Protein AF-E9HSX7-F1 (afdb_monomer_lite)

Secondary structure (DSSP, 8-state):
--PPPP-PPP-TTS-GGGHHHHHHHHHHHHHHHHHHTTTT-S---SHHHHHHHHHHHHHHHHHHH-HHHHHHHHHHHHGGG-TT-----

Organism: Daphnia pulex (NCBI:txid6669)

Radius of gyration: 16.91 Å; chains: 1; bounding box: 60×23×41 Å

pLDDT: mean 74.0, std 15.73, range [39.09, 92.69]

Foldseek 3Di:
DPDQDDAAAQDCPDDVVCNVVSVVVSVVVLVVSCVVVCLVDDDPVDPVSVVVSVVVSVVVCDVRNDDVVVVVVCVVVVCVVVPPPPPDD

Structure (mmCIF, N/CA/C/O backbone):
data_AF-E9HSX7-F1
#
_entry.id   AF-E9HSX7-F1
#
loop_
_atom_site.group_PDB
_atom_site.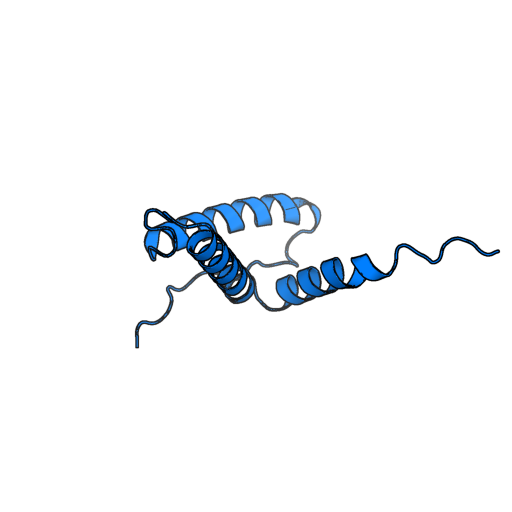id
_atom_site.type_symbol
_atom_site.label_atom_id
_atom_site.label_alt_id
_atom_site.label_comp_id
_atom_site.label_asym_id
_atom_site.label_entity_id
_atom_site.label_seq_id
_atom_site.pdbx_PDB_ins_code
_atom_site.Cartn_x
_atom_site.Cartn_y
_atom_site.Cartn_z
_atom_site.occupancy
_atom_site.B_iso_or_equiv
_atom_site.auth_seq_id
_atom_site.auth_comp_id
_atom_site.auth_asym_id
_atom_site.auth_atom_id
_atom_site.pdbx_PDB_model_num
ATOM 1 N N . MET A 1 1 ? -21.796 -7.467 9.142 1.00 39.09 1 MET A N 1
ATOM 2 C CA . MET A 1 1 ? -20.406 -7.709 8.713 1.00 39.09 1 MET A CA 1
ATOM 3 C C . MET A 1 1 ? -19.997 -6.457 7.969 1.00 39.09 1 MET A C 1
ATOM 5 O O . MET A 1 1 ? -20.343 -6.335 6.801 1.00 39.09 1 MET A O 1
ATOM 9 N N . ASP A 1 2 ? -19.412 -5.485 8.662 1.00 56.62 2 ASP A N 1
ATOM 10 C CA . ASP A 1 2 ? -18.974 -4.242 8.027 1.00 56.62 2 ASP A CA 1
ATOM 11 C C . ASP A 1 2 ? -17.770 -4.566 7.143 1.00 56.62 2 ASP A C 1
ATOM 13 O O . ASP A 1 2 ? -16.665 -4.808 7.627 1.00 56.62 2 ASP A O 1
ATOM 17 N N . SER A 1 3 ? -18.014 -4.691 5.841 1.00 71.56 3 SER A N 1
ATOM 18 C CA . SER A 1 3 ? -16.962 -4.907 4.858 1.00 71.56 3 SER A CA 1
ATOM 19 C C . SER A 1 3 ? -16.093 -3.659 4.787 1.00 71.56 3 SER A C 1
ATOM 21 O O . SER A 1 3 ? -16.613 -2.550 4.636 1.00 71.56 3 SER A O 1
ATOM 23 N N . LEU A 1 4 ? -14.778 -3.847 4.873 1.00 77.25 4 LEU A N 1
ATOM 24 C CA . LEU A 1 4 ? -13.816 -2.783 4.624 1.00 77.25 4 LEU A CA 1
ATOM 25 C C . LEU A 1 4 ? -14.078 -2.138 3.249 1.00 77.25 4 LEU A C 1
ATOM 27 O O . LEU A 1 4 ? -14.436 -2.853 2.305 1.00 77.25 4 LEU A O 1
ATOM 31 N N . PRO A 1 5 ? -13.932 -0.806 3.116 1.00 83.88 5 PRO A N 1
ATOM 32 C CA . PRO A 1 5 ? -14.115 -0.143 1.834 1.00 83.88 5 PRO A CA 1
ATOM 33 C C . PRO A 1 5 ? -13.166 -0.700 0.776 1.00 83.88 5 PRO A C 1
ATOM 35 O O . PRO A 1 5 ? -12.013 -1.022 1.059 1.00 83.88 5 PRO A O 1
ATOM 38 N N . GLN A 1 6 ? -13.640 -0.774 -0.464 1.00 83.31 6 GLN A N 1
ATOM 39 C CA . GLN A 1 6 ? -12.791 -1.180 -1.573 1.00 83.31 6 GLN A CA 1
ATOM 40 C C . GLN A 1 6 ? -11.700 -0.126 -1.809 1.00 83.31 6 GLN A C 1
ATOM 42 O O . GLN A 1 6 ? -11.993 1.055 -2.005 1.00 83.31 6 GLN A O 1
ATOM 47 N N . PHE A 1 7 ? -10.443 -0.564 -1.817 1.00 86.69 7 PHE A N 1
ATOM 48 C CA . PHE A 1 7 ? -9.278 0.276 -2.059 1.00 86.69 7 PHE A CA 1
ATOM 49 C C . PHE A 1 7 ? -8.272 -0.486 -2.921 1.00 86.69 7 PHE A C 1
ATOM 51 O O . PHE A 1 7 ? -8.009 -1.662 -2.678 1.00 86.69 7 PHE A O 1
ATOM 58 N N . ASP A 1 8 ? -7.750 0.170 -3.956 1.00 87.81 8 ASP A N 1
ATOM 59 C CA . ASP A 1 8 ? -6.877 -0.488 -4.926 1.00 87.81 8 ASP A CA 1
ATOM 60 C C . ASP A 1 8 ? -5.504 -0.788 -4.323 1.00 87.81 8 ASP A C 1
ATOM 62 O O . ASP A 1 8 ? -4.865 0.097 -3.749 1.00 87.81 8 ASP A O 1
ATOM 66 N N . GLN A 1 9 ? -5.011 -2.002 -4.558 1.00 89.19 9 GLN A N 1
ATOM 67 C CA . GLN A 1 9 ? -3.658 -2.395 -4.186 1.00 89.19 9 GLN A CA 1
ATOM 68 C C . GLN A 1 9 ? -2.601 -1.555 -4.918 1.00 89.19 9 GLN A C 1
ATOM 70 O O . GLN A 1 9 ? -2.785 -1.139 -6.072 1.00 89.19 9 GLN A O 1
ATOM 75 N N . PHE A 1 10 ? -1.468 -1.315 -4.258 1.00 87.75 10 PHE A N 1
ATOM 76 C CA . PHE A 1 10 ? -0.330 -0.678 -4.902 1.00 87.75 10 PHE A CA 1
ATOM 77 C C . PHE A 1 10 ? 0.288 -1.608 -5.954 1.00 87.75 10 PHE A C 1
ATOM 79 O O . PHE A 1 10 ? 0.675 -2.734 -5.667 1.00 87.75 10 PHE A O 1
ATOM 86 N N . LYS A 1 11 ? 0.400 -1.126 -7.196 1.00 85.12 11 LYS A N 1
ATOM 87 C CA . LYS A 1 11 ? 0.992 -1.893 -8.301 1.00 85.12 11 LYS A CA 1
ATOM 88 C C . LYS A 1 11 ? 2.499 -1.665 -8.352 1.00 85.12 11 LYS A C 1
ATOM 90 O O . LYS A 1 11 ? 2.944 -0.683 -8.956 1.00 85.12 11 LYS A O 1
ATOM 95 N N . VAL A 1 12 ? 3.284 -2.565 -7.766 1.00 79.81 12 VAL A N 1
ATOM 96 C CA . VAL A 1 12 ? 4.750 -2.438 -7.699 1.00 79.81 12 VAL A CA 1
ATOM 97 C C . VAL A 1 12 ? 5.363 -2.407 -9.108 1.00 79.81 12 VAL A C 1
ATOM 99 O O . VAL A 1 12 ? 6.115 -1.492 -9.451 1.00 79.81 12 VAL A O 1
ATOM 102 N N . HIS A 1 13 ? 4.928 -3.314 -9.983 1.00 81.50 13 HIS A N 1
ATOM 103 C CA . HIS A 1 13 ? 5.571 -3.601 -11.271 1.00 81.50 13 HIS A CA 1
ATOM 104 C C . HIS A 1 13 ? 5.136 -2.755 -12.490 1.00 81.50 13 HIS A C 1
ATOM 106 O O . HIS A 1 13 ? 5.354 -3.184 -13.618 1.00 81.50 13 HIS A O 1
ATOM 112 N N . CYS A 1 14 ? 4.524 -1.571 -12.335 1.00 80.00 14 CYS A N 1
ATOM 113 C CA . CYS A 1 14 ? 4.162 -0.767 -13.524 1.00 80.00 14 CYS A CA 1
ATOM 114 C C . CYS A 1 14 ? 5.365 -0.088 -14.198 1.00 80.00 14 CYS A C 1
ATOM 116 O O . CYS A 1 14 ? 5.741 -0.450 -15.304 1.00 80.00 14 CYS A O 1
ATOM 118 N N . ASP A 1 15 ? 5.930 0.936 -13.563 1.00 83.00 15 ASP A N 1
ATOM 119 C CA . ASP A 1 15 ? 7.090 1.667 -14.076 1.00 83.00 15 ASP A CA 1
ATOM 120 C C . ASP A 1 15 ? 8.042 1.958 -12.904 1.00 83.00 15 ASP A C 1
ATOM 122 O O . ASP A 1 15 ? 7.623 2.609 -11.931 1.00 83.00 15 ASP A O 1
ATOM 126 N N . PRO A 1 16 ? 9.288 1.449 -12.953 1.00 77.12 16 PRO A N 1
ATOM 127 C CA . PRO A 1 16 ? 10.254 1.602 -11.872 1.00 77.12 16 PRO A CA 1
ATOM 128 C C . PRO A 1 16 ? 10.684 3.059 -11.665 1.00 77.12 16 PRO A C 1
ATOM 130 O O . PRO A 1 16 ? 10.944 3.452 -10.531 1.00 77.12 16 PRO A O 1
ATOM 133 N N . HIS A 1 17 ? 10.687 3.898 -12.708 1.00 82.12 17 HIS A N 1
ATOM 134 C CA . HIS A 1 17 ? 11.111 5.300 -12.593 1.00 82.12 17 HIS A CA 1
ATOM 135 C C . HIS A 1 17 ? 10.073 6.184 -11.893 1.00 82.12 17 HIS A C 1
ATOM 137 O O . HIS A 1 17 ? 10.406 7.247 -11.372 1.00 82.12 17 HIS A O 1
ATOM 143 N N . THR A 1 18 ? 8.815 5.741 -11.844 1.00 86.38 18 THR A N 1
ATOM 144 C CA . THR A 1 18 ? 7.714 6.459 -11.187 1.00 86.38 18 THR A CA 1
ATOM 145 C C . THR A 1 18 ? 7.231 5.781 -9.908 1.00 86.38 18 THR A C 1
ATOM 147 O O . THR A 1 18 ? 6.267 6.252 -9.303 1.00 86.38 18 THR A O 1
ATOM 150 N N . ALA A 1 19 ? 7.878 4.696 -9.467 1.00 84.88 19 ALA A N 1
ATOM 151 C CA . ALA A 1 19 ? 7.444 3.905 -8.315 1.00 84.88 19 ALA A CA 1
ATOM 152 C C . ALA A 1 19 ? 7.286 4.751 -7.039 1.00 84.88 19 ALA A C 1
ATOM 154 O O . ALA A 1 19 ? 6.222 4.713 -6.426 1.00 84.88 19 ALA A O 1
ATOM 155 N N . GLY A 1 20 ? 8.277 5.586 -6.700 1.00 85.38 20 GLY A N 1
ATOM 156 C CA . GLY A 1 20 ? 8.220 6.458 -5.517 1.00 85.38 20 GLY A CA 1
ATOM 157 C C . GLY A 1 20 ? 7.074 7.476 -5.565 1.00 85.38 20 GLY A C 1
ATOM 158 O O . GLY A 1 20 ? 6.306 7.591 -4.616 1.00 85.38 20 GLY A O 1
ATOM 159 N N . LEU A 1 21 ? 6.880 8.147 -6.706 1.00 89.06 21 LEU A N 1
ATOM 160 C CA . LEU A 1 21 ? 5.789 9.115 -6.881 1.00 89.06 21 LEU A CA 1
ATOM 161 C C . LEU A 1 21 ? 4.407 8.443 -6.836 1.00 89.06 21 LEU A C 1
ATOM 163 O O . LEU A 1 21 ? 3.435 9.013 -6.337 1.00 89.06 21 LEU A O 1
ATOM 167 N N . ARG A 1 22 ? 4.290 7.230 -7.389 1.00 89.75 22 ARG A N 1
ATOM 168 C CA . ARG A 1 22 ? 3.052 6.444 -7.325 1.00 89.75 22 ARG A CA 1
ATOM 169 C C . ARG A 1 22 ? 2.774 5.993 -5.895 1.00 89.75 22 ARG A C 1
ATOM 171 O O . ARG A 1 22 ? 1.615 6.031 -5.492 1.00 89.75 22 ARG A O 1
ATOM 178 N N . TRP A 1 23 ? 3.812 5.607 -5.153 1.00 89.50 23 TRP A N 1
ATOM 179 C CA . TRP A 1 23 ? 3.707 5.230 -3.747 1.00 89.50 23 TRP A CA 1
ATOM 180 C C . TRP A 1 23 ? 3.234 6.405 -2.894 1.00 89.50 23 TRP A C 1
ATOM 182 O O . TRP A 1 23 ? 2.243 6.277 -2.187 1.00 89.50 23 TRP A O 1
ATOM 192 N N . GLU A 1 24 ? 3.840 7.581 -3.049 1.00 90.19 24 GLU A N 1
ATOM 193 C CA . GLU A 1 24 ? 3.432 8.798 -2.337 1.00 90.19 24 GLU A CA 1
ATOM 194 C C . GLU A 1 24 ? 1.953 9.137 -2.586 1.00 90.19 24 GLU A C 1
ATOM 196 O O . GLU A 1 24 ? 1.173 9.325 -1.652 1.00 90.19 24 GLU A O 1
ATOM 201 N N . LYS A 1 25 ? 1.516 9.118 -3.853 1.00 91.06 25 LYS A N 1
ATOM 202 C CA . LYS A 1 25 ? 0.102 9.332 -4.206 1.00 91.06 25 LYS A CA 1
ATOM 203 C C . LYS A 1 25 ? -0.820 8.265 -3.620 1.00 91.06 25 LYS A C 1
ATOM 205 O O . LYS A 1 25 ? -1.967 8.566 -3.286 1.00 91.06 25 LYS A O 1
ATOM 210 N N . TRP A 1 26 ? -0.355 7.023 -3.546 1.00 92.69 26 TRP A N 1
ATOM 211 C CA . TRP A 1 26 ? -1.111 5.913 -2.980 1.00 92.69 26 TRP A CA 1
ATOM 212 C C . TRP A 1 26 ? -1.262 6.064 -1.460 1.00 92.69 26 TRP A C 1
ATOM 214 O O . TRP A 1 26 ? -2.381 5.956 -0.964 1.00 92.69 26 TRP A O 1
ATOM 224 N N . ILE A 1 27 ? -0.196 6.448 -0.750 1.00 90.56 27 ILE A N 1
ATOM 225 C CA . ILE A 1 27 ? -0.223 6.749 0.688 1.00 90.56 27 ILE A CA 1
ATOM 226 C C . ILE A 1 27 ? -1.187 7.893 0.997 1.00 90.56 27 ILE A C 1
ATOM 228 O O . ILE A 1 27 ? -2.037 7.740 1.866 1.00 90.56 27 ILE A O 1
ATOM 232 N N . ILE A 1 28 ? -1.163 8.985 0.227 1.00 90.62 28 ILE A N 1
ATOM 233 C CA . ILE A 1 28 ? -2.112 10.098 0.416 1.00 90.62 28 ILE A CA 1
ATOM 234 C C . ILE A 1 28 ? -3.570 9.623 0.268 1.00 90.62 28 ILE A C 1
ATOM 236 O O . ILE A 1 28 ? -4.460 10.063 0.998 1.00 90.62 28 ILE A O 1
ATOM 240 N N . ARG A 1 29 ? -3.855 8.721 -0.684 1.00 89.94 29 ARG A N 1
ATOM 241 C CA . ARG A 1 29 ? -5.198 8.127 -0.831 1.00 89.94 29 ARG A CA 1
ATOM 242 C C . ARG A 1 29 ? -5.550 7.231 0.358 1.00 89.94 29 ARG A C 1
ATOM 244 O O . ARG A 1 29 ? -6.704 7.238 0.782 1.00 89.94 29 ARG A O 1
ATOM 251 N N . PHE A 1 30 ? -4.580 6.482 0.875 1.00 89.81 30 PHE A N 1
ATOM 252 C CA . PHE A 1 30 ? -4.748 5.620 2.039 1.00 89.81 30 PHE A CA 1
ATOM 253 C C . PHE A 1 30 ? -5.021 6.440 3.306 1.00 89.81 30 PHE A C 1
ATOM 255 O O . PHE A 1 30 ? -5.973 6.150 4.019 1.00 89.81 30 PHE A O 1
ATOM 262 N N . GLU A 1 31 ? -4.281 7.519 3.554 1.00 87.69 31 GLU A N 1
ATOM 263 C CA . GLU A 1 31 ? -4.512 8.414 4.696 1.00 87.69 31 GLU A CA 1
ATOM 264 C C . GLU A 1 31 ? -5.928 8.998 4.685 1.00 87.69 31 GLU A C 1
ATOM 266 O O . GLU A 1 31 ? -6.630 8.938 5.692 1.00 87.69 31 GLU A O 1
ATOM 271 N N . ARG A 1 32 ? -6.409 9.446 3.519 1.00 88.38 32 ARG A N 1
ATOM 272 C CA . ARG A 1 32 ? -7.797 9.915 3.355 1.00 88.38 32 ARG A CA 1
ATOM 273 C C . ARG A 1 32 ? -8.827 8.823 3.638 1.00 88.38 32 ARG A C 1
ATOM 275 O O . ARG A 1 32 ? -9.881 9.104 4.203 1.00 88.38 32 ARG A O 1
ATOM 282 N N . LEU A 1 33 ? -8.541 7.57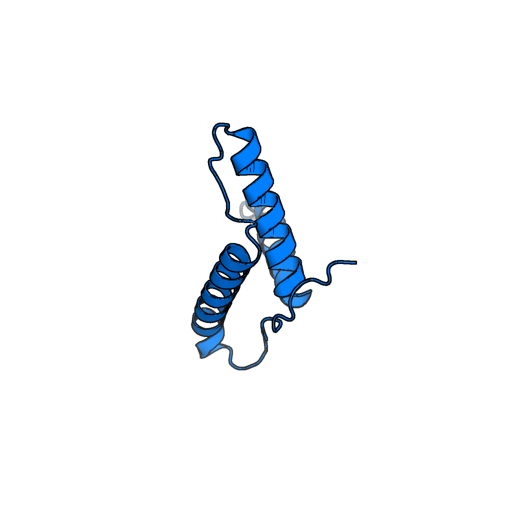6 3.255 1.00 86.06 33 LEU A N 1
ATOM 283 C CA . LEU A 1 33 ? -9.391 6.442 3.616 1.00 86.06 33 LEU A CA 1
ATOM 284 C C . LEU A 1 33 ? -9.413 6.258 5.136 1.00 86.06 33 LEU A C 1
ATOM 286 O O . LEU A 1 33 ? -10.491 6.111 5.699 1.00 86.06 33 LEU A O 1
ATOM 290 N N . MET A 1 34 ? -8.253 6.314 5.793 1.00 85.25 34 MET A N 1
ATOM 291 C CA . MET A 1 34 ? -8.113 6.174 7.245 1.00 85.25 34 MET A CA 1
ATOM 292 C C . MET A 1 34 ? -8.872 7.254 8.026 1.00 85.25 34 MET A C 1
ATOM 294 O O . MET A 1 34 ? -9.469 6.951 9.066 1.00 85.25 34 MET A O 1
ATOM 298 N N . GLU A 1 35 ? -8.883 8.488 7.519 1.00 83.94 35 GLU A N 1
ATOM 299 C CA . GLU A 1 35 ? -9.732 9.575 8.021 1.00 83.94 35 GLU A CA 1
ATOM 300 C C . GLU A 1 35 ? -11.220 9.235 7.855 1.00 83.94 35 GLU A C 1
ATOM 302 O O . GLU A 1 35 ? -11.981 9.333 8.816 1.00 83.94 35 GLU A O 1
ATOM 307 N N . ALA A 1 36 ? -11.628 8.761 6.673 1.00 81.25 36 ALA A N 1
ATOM 308 C CA . ALA A 1 36 ? -13.021 8.427 6.371 1.00 81.25 36 ALA A CA 1
ATOM 309 C C . ALA A 1 36 ? -13.568 7.255 7.206 1.00 81.25 36 ALA A C 1
ATOM 311 O O . ALA A 1 36 ? -14.718 7.295 7.638 1.00 81.25 36 ALA A O 1
ATOM 312 N N . ILE A 1 37 ? -12.755 6.226 7.476 1.00 79.56 37 ILE A N 1
ATOM 313 C CA . ILE A 1 37 ? -13.138 5.089 8.338 1.00 79.56 37 ILE A CA 1
ATOM 314 C C . ILE A 1 37 ? -12.943 5.376 9.833 1.00 79.56 37 ILE A C 1
ATOM 316 O O . ILE A 1 37 ? -13.047 4.468 10.659 1.00 79.56 37 ILE A O 1
ATOM 320 N N . ASN A 1 38 ? -12.649 6.630 10.185 1.00 72.88 38 ASN A N 1
ATOM 321 C CA . ASN A 1 38 ? -12.514 7.113 11.552 1.00 72.88 38 ASN A CA 1
ATOM 322 C C . ASN A 1 38 ? -11.466 6.362 12.395 1.00 72.88 38 ASN A C 1
ATOM 324 O O . ASN A 1 38 ? -11.482 6.447 13.620 1.00 72.88 38 ASN A O 1
ATOM 328 N N . VAL A 1 39 ? -10.515 5.654 11.770 1.00 62.7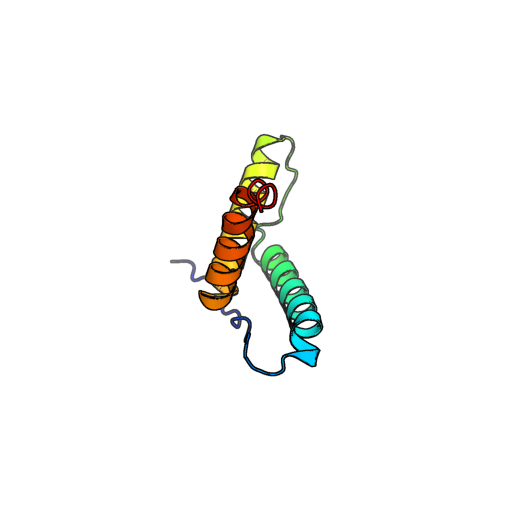2 39 VAL A N 1
ATOM 329 C CA . VAL A 1 39 ? -9.404 5.015 12.504 1.00 62.72 39 VAL A CA 1
ATOM 330 C C . VAL A 1 39 ? -8.452 6.078 13.074 1.00 62.72 39 VAL A C 1
ATOM 332 O O . VAL A 1 39 ? -7.655 5.795 13.963 1.00 62.72 39 VAL A O 1
ATOM 335 N N . ILE A 1 40 ? -8.560 7.319 12.593 1.00 60.50 40 ILE A N 1
ATOM 336 C CA . ILE A 1 40 ? -7.755 8.471 13.016 1.00 60.50 40 ILE A CA 1
ATOM 337 C C . ILE A 1 40 ? -8.407 9.290 14.157 1.00 60.50 40 ILE A C 1
ATOM 339 O O . ILE A 1 40 ? -7.736 10.110 14.775 1.00 60.50 40 ILE A O 1
ATOM 343 N N . SER A 1 41 ? -9.672 9.047 14.506 1.00 47.41 41 SER A N 1
ATOM 344 C CA . SER A 1 41 ? -10.410 9.773 15.557 1.00 47.41 41 SER A CA 1
ATOM 345 C C . SER A 1 41 ? -10.290 9.067 16.904 1.00 47.41 41 SER A C 1
ATOM 347 O O . SER A 1 41 ? -10.477 7.860 16.970 1.00 47.41 41 SER A O 1
ATOM 349 N N . GLN A 1 42 ? -10.106 9.707 18.049 1.00 46.59 42 GLN A N 1
ATOM 350 C CA . GLN A 1 42 ? -10.012 11.105 18.464 1.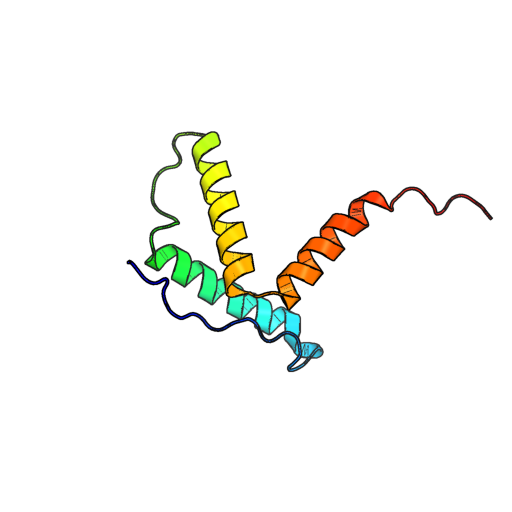00 46.59 42 GLN A CA 1
ATOM 351 C C . GLN A 1 42 ? -9.203 11.045 19.771 1.00 46.59 42 GLN A C 1
ATOM 353 O O . GLN A 1 42 ? -9.299 10.048 20.483 1.00 46.59 42 GLN A O 1
ATOM 358 N N . THR A 1 43 ? -8.384 12.067 20.034 1.00 48.53 43 THR A N 1
ATOM 359 C CA . THR A 1 43 ? -7.716 12.304 21.330 1.00 48.53 43 THR A CA 1
ATOM 360 C C . THR A 1 43 ? -7.097 11.046 21.954 1.00 48.53 43 THR A C 1
ATOM 362 O O . THR A 1 43 ? -7.630 10.440 22.880 1.00 48.53 43 THR A O 1
ATOM 365 N N . ALA A 1 44 ? -5.930 10.627 21.449 1.00 52.22 44 ALA A N 1
ATOM 366 C CA . ALA A 1 44 ? -5.077 9.715 22.206 1.00 52.22 44 ALA A CA 1
ATOM 367 C C . ALA A 1 44 ? -4.553 10.469 23.439 1.00 52.22 44 ALA A C 1
ATOM 369 O O . ALA A 1 44 ? -3.435 10.975 23.443 1.00 52.22 44 ALA A O 1
ATOM 370 N N . ASP A 1 45 ? -5.394 10.573 24.467 1.00 56.47 45 ASP A N 1
ATOM 371 C CA . ASP A 1 45 ? -5.080 11.215 25.746 1.00 56.47 45 ASP A CA 1
ATOM 372 C C . ASP A 1 45 ? -4.018 10.416 26.531 1.00 56.47 45 ASP A C 1
ATOM 374 O O . ASP A 1 45 ? -3.508 10.870 27.553 1.00 56.47 45 ASP A O 1
ATOM 378 N N . SER A 1 46 ? -3.640 9.231 26.029 1.00 60.78 46 SER A N 1
ATOM 379 C CA . SER A 1 46 ? -2.610 8.350 26.574 1.00 60.78 46 SER A CA 1
ATOM 380 C C . SER A 1 46 ? -1.636 7.839 25.498 1.00 60.78 46 SER A C 1
ATOM 382 O O . SER A 1 46 ? -2.003 7.569 24.348 1.00 60.78 46 SER A O 1
ATOM 384 N N . ALA A 1 47 ? -0.366 7.663 25.885 1.00 66.06 47 ALA A N 1
ATOM 385 C CA . ALA A 1 47 ? 0.695 7.133 25.020 1.00 66.06 47 ALA A CA 1
ATOM 386 C C . ALA A 1 47 ? 0.394 5.710 24.495 1.00 66.06 47 ALA A C 1
ATOM 388 O O . ALA A 1 47 ? 0.765 5.360 23.369 1.00 66.06 47 ALA A O 1
ATOM 389 N N . ASP A 1 48 ? -0.338 4.915 25.277 1.00 62.94 48 ASP A N 1
ATOM 390 C CA . ASP A 1 48 ? -0.730 3.549 24.921 1.00 62.94 48 ASP A CA 1
ATOM 391 C C . ASP A 1 48 ? -1.743 3.524 23.763 1.00 62.94 48 ASP A C 1
ATOM 393 O O . ASP A 1 48 ? -1.623 2.717 22.835 1.00 62.94 48 ASP A O 1
ATOM 397 N N . GLN A 1 49 ? -2.693 4.469 23.745 1.00 59.00 49 GLN A N 1
ATOM 398 C CA . GLN A 1 49 ? -3.704 4.586 22.689 1.00 59.00 49 GLN A CA 1
ATOM 399 C C . GLN A 1 49 ? -3.085 5.025 21.354 1.00 59.00 49 GLN A C 1
ATOM 401 O O . GLN A 1 49 ? -3.478 4.536 20.289 1.00 59.00 49 GLN A O 1
ATOM 406 N N . LYS A 1 50 ? -2.076 5.908 21.401 1.00 63.38 50 LYS A N 1
ATOM 407 C CA . LYS A 1 50 ? -1.316 6.328 20.215 1.00 63.38 50 LYS A CA 1
ATOM 408 C C . LYS A 1 50 ? -0.595 5.136 19.575 1.00 63.38 50 LYS A C 1
ATOM 410 O O . LYS A 1 50 ? -0.744 4.908 18.378 1.00 63.38 50 LYS A O 1
ATOM 415 N N . THR A 1 51 ? 0.093 4.321 20.378 1.00 65.38 51 THR A N 1
ATOM 416 C CA . THR A 1 51 ? 0.819 3.129 19.899 1.00 65.38 51 THR A CA 1
ATOM 417 C C . THR A 1 51 ? -0.119 2.074 19.303 1.00 65.38 51 THR A C 1
ATOM 419 O O . THR A 1 51 ? 0.189 1.479 18.270 1.00 65.38 51 THR A O 1
ATOM 422 N N . ALA A 1 52 ? -1.289 1.846 19.909 1.00 67.38 52 ALA A N 1
ATOM 423 C CA . ALA A 1 52 ? -2.292 0.925 19.371 1.00 67.38 52 ALA A CA 1
ATOM 424 C C . ALA A 1 52 ? -2.884 1.414 18.034 1.00 67.38 52 ALA A C 1
ATOM 426 O O . ALA A 1 52 ? -3.074 0.623 17.108 1.00 67.38 52 ALA A O 1
ATOM 427 N N . THR A 1 53 ? -3.126 2.722 17.914 1.00 70.81 53 THR A N 1
ATOM 428 C CA . THR A 1 53 ? -3.601 3.355 16.673 1.00 70.81 53 THR A CA 1
ATOM 429 C C . THR A 1 53 ? -2.558 3.232 15.561 1.00 70.81 53 THR A C 1
ATOM 431 O O . THR A 1 53 ? -2.902 2.882 14.432 1.00 70.81 53 THR A O 1
ATOM 434 N N . ASP A 1 54 ? -1.280 3.432 15.886 1.00 74.81 54 ASP A N 1
ATOM 435 C CA . ASP A 1 54 ? -0.170 3.314 14.937 1.00 74.81 54 ASP A CA 1
ATOM 436 C C . ASP A 1 54 ? 0.008 1.856 14.453 1.00 74.81 54 ASP A C 1
ATOM 438 O O . ASP A 1 54 ? 0.129 1.618 13.251 1.00 74.81 54 ASP A O 1
ATOM 442 N N . LYS A 1 55 ? -0.120 0.856 15.341 1.00 80.81 55 LYS A N 1
ATOM 443 C CA . LYS A 1 55 ? -0.128 -0.572 14.953 1.00 80.81 55 LYS A CA 1
ATOM 444 C C . LYS A 1 55 ? -1.303 -0.931 14.042 1.00 80.81 55 LYS A C 1
ATOM 446 O O . LYS A 1 55 ? -1.130 -1.657 13.066 1.00 80.81 55 LYS A O 1
ATOM 451 N N . ARG A 1 56 ? -2.501 -0.415 14.334 1.00 82.31 56 ARG A N 1
ATOM 452 C CA . ARG A 1 56 ? -3.693 -0.653 13.504 1.00 82.31 56 ARG A CA 1
ATOM 453 C C . ARG A 1 56 ? -3.551 -0.023 12.118 1.00 82.31 56 ARG A C 1
ATOM 455 O O . ARG A 1 56 ? -3.951 -0.638 11.134 1.00 82.31 56 ARG A O 1
ATOM 462 N N . ARG A 1 57 ? -2.975 1.180 12.037 1.00 83.75 57 ARG A N 1
ATOM 463 C CA . ARG A 1 57 ? -2.654 1.841 10.764 1.00 83.75 57 ARG A CA 1
ATOM 464 C C . ARG A 1 57 ? -1.666 1.023 9.945 1.00 83.75 57 ARG A C 1
ATOM 466 O O . ARG A 1 57 ? -1.926 0.815 8.768 1.00 83.75 57 ARG A O 1
ATOM 473 N N . LEU A 1 58 ? -0.598 0.523 10.568 1.00 84.25 58 LEU A N 1
ATOM 474 C CA . LEU A 1 58 ? 0.392 -0.319 9.895 1.00 84.25 58 LEU A CA 1
ATOM 475 C C . LEU A 1 58 ? -0.229 -1.620 9.365 1.00 84.25 58 LEU A C 1
ATOM 477 O O . LEU A 1 58 ? -0.028 -1.965 8.207 1.00 84.25 58 LEU A O 1
ATOM 481 N N . ALA A 1 59 ? -1.044 -2.301 10.173 1.00 85.31 59 ALA A N 1
ATOM 482 C CA . ALA A 1 59 ? -1.722 -3.522 9.738 1.00 85.31 59 ALA A CA 1
ATOM 483 C C . ALA A 1 59 ? -2.653 -3.275 8.537 1.00 85.31 59 ALA A C 1
ATOM 485 O O . ALA A 1 59 ? -2.684 -4.067 7.599 1.00 85.31 59 ALA A O 1
ATOM 486 N N . LEU A 1 60 ? -3.391 -2.159 8.536 1.00 87.38 60 LEU A N 1
ATOM 487 C CA . LEU A 1 60 ? -4.242 -1.785 7.403 1.00 87.38 60 LEU A CA 1
ATOM 488 C C . LEU A 1 60 ? -3.416 -1.385 6.179 1.00 87.38 60 LEU A C 1
ATOM 490 O O . LEU A 1 60 ? -3.780 -1.751 5.067 1.00 87.38 60 LEU A O 1
ATOM 494 N N . LEU A 1 61 ? -2.302 -0.680 6.376 1.00 88.50 61 LEU A N 1
ATOM 495 C CA . LEU A 1 61 ? -1.386 -0.320 5.301 1.00 88.50 61 LEU A CA 1
ATOM 496 C C . LEU A 1 61 ? -0.912 -1.574 4.563 1.00 88.50 61 LEU A C 1
ATOM 498 O O . LEU A 1 61 ? -1.061 -1.640 3.348 1.00 88.50 61 LEU A O 1
ATOM 502 N N . LEU A 1 62 ? -0.415 -2.573 5.297 1.00 87.19 62 LEU A N 1
ATOM 503 C CA . LEU A 1 62 ? 0.043 -3.845 4.734 1.00 87.19 62 LEU A CA 1
ATOM 504 C C . LEU A 1 62 ? -1.102 -4.616 4.065 1.00 87.19 62 LEU A C 1
ATOM 506 O O . LEU A 1 62 ? -0.966 -5.051 2.924 1.00 87.19 62 LEU A O 1
ATOM 510 N N . HIS A 1 63 ? -2.271 -4.681 4.712 1.00 88.38 63 HIS A N 1
ATOM 511 C CA . HIS A 1 63 ? -3.451 -5.346 4.156 1.00 88.38 63 HIS A CA 1
ATOM 512 C C . HIS A 1 63 ? -3.880 -4.774 2.795 1.00 88.38 63 HIS A C 1
ATOM 514 O O . HIS A 1 63 ? -4.214 -5.530 1.886 1.00 88.38 63 HIS A O 1
ATOM 520 N N . TYR A 1 64 ? -3.870 -3.446 2.643 1.00 89.06 64 TYR A N 1
ATOM 521 C CA . TYR A 1 64 ? -4.275 -2.789 1.400 1.00 89.06 64 TYR A CA 1
ATOM 522 C C . TYR A 1 64 ? -3.145 -2.663 0.374 1.00 89.06 64 TYR A C 1
ATOM 524 O O . TYR A 1 64 ? -3.417 -2.676 -0.825 1.00 89.06 64 TYR A O 1
ATOM 532 N N . ALA A 1 65 ? -1.892 -2.511 0.806 1.00 87.12 65 ALA A N 1
ATOM 533 C CA . ALA A 1 65 ? -0.732 -2.444 -0.086 1.00 87.12 65 ALA A CA 1
ATOM 534 C C . ALA A 1 65 ? -0.436 -3.805 -0.734 1.00 87.12 65 ALA A C 1
ATOM 536 O O . ALA A 1 65 ? 0.045 -3.853 -1.869 1.00 87.12 65 ALA A O 1
ATOM 537 N N . GLY A 1 66 ? -0.811 -4.881 -0.039 1.00 87.56 66 GLY A N 1
ATOM 538 C CA . GLY A 1 66 ? -0.759 -6.267 -0.473 1.00 87.56 66 GLY A CA 1
ATOM 539 C C . GLY A 1 66 ? 0.622 -6.906 -0.357 1.00 87.56 66 GLY A C 1
ATOM 540 O O . GLY A 1 66 ? 1.600 -6.266 0.028 1.00 87.56 66 GLY A O 1
ATOM 541 N N . THR A 1 67 ? 0.679 -8.194 -0.695 1.00 84.75 67 THR A N 1
ATOM 542 C CA . THR A 1 67 ? 1.780 -9.099 -0.320 1.00 84.75 67 THR A CA 1
ATOM 543 C C . THR A 1 67 ? 3.142 -8.660 -0.848 1.00 84.75 67 THR A C 1
ATOM 545 O O . THR A 1 67 ? 4.128 -8.760 -0.139 1.00 84.75 67 THR A O 1
ATOM 548 N N . GLU A 1 68 ? 3.210 -8.092 -2.055 1.00 82.62 68 GLU A N 1
ATOM 549 C CA . GLU A 1 68 ? 4.482 -7.618 -2.626 1.00 82.62 68 GLU A CA 1
ATOM 550 C C . GLU A 1 68 ? 5.106 -6.471 -1.813 1.00 82.62 68 GLU A C 1
ATOM 552 O O . GLU A 1 68 ? 6.324 -6.323 -1.774 1.00 82.62 68 GLU A O 1
ATOM 557 N N . VAL A 1 69 ? 4.281 -5.635 -1.174 1.00 83.81 69 VAL A N 1
ATOM 558 C CA . VAL A 1 69 ? 4.760 -4.548 -0.309 1.00 83.81 69 VAL A CA 1
ATOM 559 C C . VAL A 1 69 ? 5.094 -5.072 1.085 1.00 83.81 69 VAL A C 1
ATOM 561 O O . VAL A 1 69 ? 6.054 -4.600 1.690 1.00 83.81 69 VAL A O 1
ATOM 564 N N . GLU A 1 70 ? 4.332 -6.049 1.576 1.00 83.56 70 GLU A N 1
ATOM 565 C CA . GLU A 1 70 ? 4.615 -6.762 2.826 1.00 83.56 70 GLU A CA 1
ATOM 566 C C . GLU A 1 70 ? 5.971 -7.475 2.765 1.00 83.56 70 GLU A C 1
ATOM 568 O O . GLU A 1 70 ? 6.811 -7.231 3.625 1.00 83.56 70 GLU A O 1
ATOM 573 N N . ASP A 1 71 ? 6.254 -8.208 1.686 1.00 82.56 71 ASP A N 1
ATOM 574 C CA . ASP A 1 71 ? 7.543 -8.874 1.467 1.00 82.56 71 ASP A CA 1
ATOM 575 C C . ASP A 1 71 ? 8.716 -7.879 1.478 1.00 82.56 71 ASP A C 1
ATOM 577 O O . ASP A 1 71 ? 9.773 -8.144 2.054 1.00 82.56 71 ASP A O 1
ATOM 581 N N . VAL A 1 72 ? 8.544 -6.702 0.860 1.00 81.50 72 VAL A N 1
ATOM 582 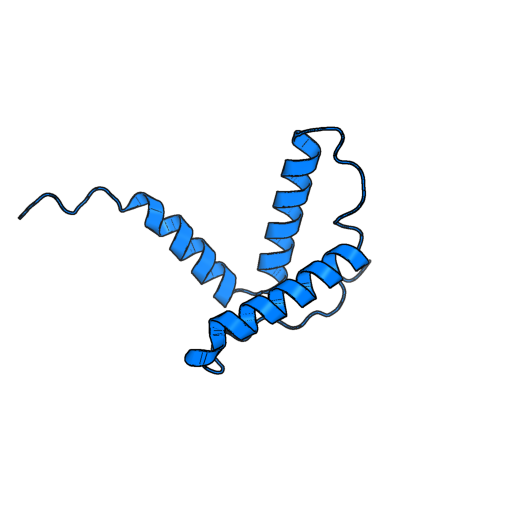C CA . VAL A 1 72 ? 9.558 -5.633 0.873 1.00 81.50 72 VAL A CA 1
ATOM 583 C C . VAL A 1 72 ? 9.745 -5.070 2.281 1.00 81.50 72 VAL A C 1
ATOM 585 O O . VAL A 1 72 ? 10.878 -4.810 2.686 1.00 81.50 72 VAL A O 1
ATOM 588 N N . PHE A 1 73 ? 8.657 -4.881 3.027 1.00 79.25 73 PHE A N 1
ATOM 589 C CA . PHE A 1 73 ? 8.695 -4.376 4.396 1.00 79.25 73 PHE A CA 1
ATOM 590 C C . PHE A 1 73 ? 9.405 -5.358 5.340 1.00 79.25 73 PHE A C 1
ATOM 592 O O . PHE A 1 73 ? 10.301 -4.949 6.080 1.00 79.25 73 PHE A O 1
ATOM 599 N N . ASP A 1 74 ? 9.076 -6.646 5.245 1.00 78.75 74 ASP A N 1
ATOM 600 C CA . ASP A 1 74 ? 9.709 -7.717 6.015 1.00 78.75 74 ASP A CA 1
ATOM 601 C C . ASP A 1 74 ? 11.184 -7.884 5.645 1.00 78.75 74 ASP A C 1
ATOM 603 O O . ASP A 1 74 ? 12.032 -8.016 6.527 1.00 78.75 74 ASP A O 1
ATOM 607 N N . THR A 1 75 ? 11.522 -7.799 4.355 1.00 77.56 75 THR A N 1
ATOM 608 C CA . THR A 1 75 ? 12.919 -7.857 3.901 1.00 77.56 75 THR A CA 1
ATOM 609 C C . THR A 1 75 ? 13.721 -6.665 4.429 1.00 77.56 75 THR A C 1
ATOM 611 O O . THR A 1 75 ? 14.837 -6.840 4.904 1.00 77.56 75 THR A O 1
ATOM 614 N N . LEU A 1 76 ? 13.172 -5.446 4.393 1.00 67.94 76 LEU A N 1
ATOM 615 C CA . LEU A 1 76 ? 13.870 -4.247 4.876 1.00 67.94 76 LEU A CA 1
ATOM 616 C C . LEU A 1 76 ? 14.088 -4.251 6.395 1.00 67.94 76 LEU A C 1
ATOM 618 O O . LEU A 1 76 ? 15.127 -3.776 6.849 1.00 67.94 76 LEU A O 1
ATOM 622 N N . LEU A 1 77 ? 13.141 -4.781 7.173 1.00 61.22 77 LEU A N 1
ATOM 623 C CA . LEU A 1 77 ? 13.312 -4.944 8.620 1.00 61.22 77 LEU A CA 1
ATOM 624 C C . LEU A 1 77 ? 14.224 -6.125 8.965 1.00 61.22 77 LEU A C 1
ATOM 626 O O . LEU A 1 77 ? 14.994 -6.034 9.917 1.00 61.22 77 LEU A O 1
ATOM 630 N N . GLY A 1 78 ? 14.187 -7.199 8.175 1.00 51.62 78 GLY A N 1
ATOM 631 C CA . GLY A 1 78 ? 15.081 -8.348 8.322 1.00 51.62 78 GLY A CA 1
ATOM 632 C C . GLY A 1 78 ? 16.551 -8.029 8.028 1.00 51.62 78 GLY A C 1
ATOM 633 O O . GLY A 1 78 ? 17.426 -8.664 8.599 1.00 51.62 78 GLY A O 1
ATOM 634 N N . VAL A 1 79 ? 16.837 -7.014 7.204 1.00 48.03 79 VAL A N 1
ATOM 635 C CA . VAL A 1 79 ? 18.209 -6.580 6.860 1.00 48.03 79 VAL A CA 1
ATOM 636 C C . VAL A 1 79 ? 18.862 -5.718 7.959 1.00 48.03 79 VAL A C 1
ATOM 638 O O . VAL A 1 79 ? 20.066 -5.468 7.918 1.00 48.03 79 VAL A O 1
ATOM 641 N N . GLN A 1 80 ? 18.121 -5.287 8.989 1.00 46.31 80 GLN A N 1
ATOM 642 C CA . GLN A 1 80 ? 18.714 -4.560 10.124 1.00 46.31 80 GLN A CA 1
ATOM 643 C C . GLN A 1 80 ? 19.500 -5.444 11.111 1.00 46.31 80 GLN A C 1
ATOM 645 O O . GLN A 1 80 ? 20.195 -4.887 11.958 1.00 46.31 80 GLN A O 1
ATOM 650 N N . ASP A 1 81 ? 19.477 -6.775 10.972 1.00 47.16 81 ASP A N 1
ATOM 651 C CA . ASP A 1 81 ? 20.316 -7.686 11.774 1.00 47.16 81 ASP A CA 1
ATOM 652 C C . ASP A 1 81 ? 21.659 -8.056 11.100 1.00 47.16 81 ASP A C 1
ATOM 654 O O . ASP A 1 81 ? 22.462 -8.795 11.676 1.00 47.16 81 ASP A O 1
ATOM 658 N N . ASP A 1 82 ? 21.974 -7.476 9.932 1.00 49.41 82 ASP A N 1
ATOM 659 C CA . ASP A 1 82 ? 23.165 -7.842 9.147 1.00 49.41 82 ASP A CA 1
ATOM 660 C C . ASP A 1 82 ? 24.308 -6.805 9.213 1.00 49.41 82 ASP A C 1
ATOM 662 O O . ASP A 1 82 ? 25.352 -6.976 8.573 1.00 49.41 82 ASP A O 1
ATOM 666 N N . GLU A 1 83 ? 24.181 -5.728 9.998 1.00 47.53 83 GLU A N 1
ATOM 667 C CA . GLU A 1 83 ? 25.248 -4.725 10.167 1.00 47.53 83 GLU A CA 1
ATOM 668 C C . GLU A 1 83 ? 26.308 -5.175 11.195 1.00 47.53 83 GLU A C 1
ATOM 670 O O . GLU A 1 83 ? 26.650 -4.458 12.131 1.00 47.53 83 GLU A O 1
ATOM 675 N N . ASN A 1 84 ? 26.855 -6.389 11.052 1.00 44.97 84 ASN A N 1
ATOM 676 C CA . ASN A 1 84 ? 28.081 -6.765 11.768 1.00 44.97 84 ASN A CA 1
ATOM 677 C C . ASN A 1 84 ? 28.985 -7.770 11.034 1.00 44.97 84 ASN A C 1
ATOM 679 O O . ASN A 1 84 ? 29.723 -8.527 11.669 1.00 44.97 84 ASN A O 1
ATOM 683 N N . THR A 1 85 ? 28.980 -7.842 9.700 1.00 46.06 85 THR A N 1
ATOM 684 C CA . THR A 1 85 ? 29.931 -8.738 9.006 1.00 46.06 85 THR A CA 1
ATOM 685 C C . THR A 1 85 ? 30.511 -8.161 7.717 1.00 46.06 85 THR A C 1
ATOM 687 O O . THR A 1 85 ? 30.544 -8.810 6.682 1.00 46.06 85 THR A O 1
ATOM 690 N N . TYR A 1 86 ? 31.101 -6.969 7.812 1.00 50.81 86 TYR A N 1
ATOM 691 C CA . TYR A 1 86 ? 32.216 -6.579 6.938 1.00 50.81 86 TYR A CA 1
ATOM 692 C C . TYR A 1 86 ? 33.407 -6.133 7.787 1.00 50.81 86 TYR A C 1
ATOM 694 O O . TYR A 1 86 ? 33.812 -4.977 7.832 1.00 50.81 86 TYR A O 1
ATOM 702 N N . SER A 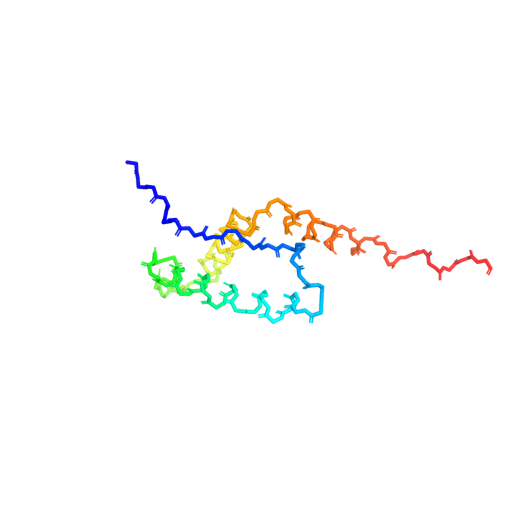1 87 ? 33.964 -7.091 8.524 1.00 51.03 87 SER A N 1
ATOM 703 C CA . SER A 1 87 ? 35.281 -6.992 9.158 1.00 51.03 87 SER A CA 1
ATOM 704 C C . SER A 1 87 ? 35.934 -8.368 9.193 1.00 51.03 87 SER A C 1
ATOM 706 O O . SER A 1 87 ? 36.196 -8.914 10.262 1.00 51.03 87 SER A O 1
ATOM 708 N N . LYS A 1 88 ? 36.171 -8.951 8.012 1.00 45.78 88 LYS A N 1
ATOM 709 C CA . LYS A 1 88 ? 37.289 -9.879 7.779 1.00 45.78 88 LYS A CA 1
ATOM 710 C C . LYS A 1 88 ? 37.403 -10.267 6.304 1.00 45.78 88 LYS A C 1
ATOM 712 O O . LYS A 1 88 ? 36.660 -11.125 5.840 1.00 45.78 88 LYS A O 1
ATOM 717 N N . ALA A 1 89 ? 38.365 -9.667 5.615 1.00 40.19 89 ALA A N 1
ATOM 718 C CA . ALA A 1 89 ? 39.335 -10.347 4.753 1.00 40.19 89 ALA A CA 1
ATOM 719 C C . ALA A 1 89 ? 40.422 -9.338 4.380 1.00 40.19 89 ALA A C 1
ATOM 721 O O . ALA A 1 89 ? 40.061 -8.284 3.814 1.00 40.19 89 ALA A O 1
#

Sequence (89 aa):
MDSLPQFDQFKVHCDPHTAGLRWEKWIIRFERLMEAINVISQTADSADQKTATDKRRLALLLHYAGTEVEDVFDTLLGVQDDENTYSKA